Protein AF-A0A1H8TPL0-F1 (afdb_monomer_lite)

Radius of gyration: 23.49 Å; chains: 1; bounding box: 53×54×60 Å

pLDDT: mean 78.77, std 16.01, range [32.03, 96.31]

Foldseek 3Di:
DDDPPPDDDCPDDDPPNPPVVVVVCVVQPLQNVLVVLVVVLVVQVVVCVVPPDPSQRDPVLLVSLVVSVVVCVVVVHDRDPSSVVSNCVNVVPDVLADDPVCCVVVVPDPPDPPRVLLLVLLLVQLCCVLVVHGDDLVRSCVVSVHDSVSSVVSVVDPSSPVSSVVNNVVVNVVVVVVVD

Organism: NCBI:txid406100

Structure (mmCIF, N/CA/C/O backbone):
data_AF-A0A1H8TPL0-F1
#
_entry.id   AF-A0A1H8TPL0-F1
#
loop_
_atom_site.group_PDB
_atom_site.id
_atom_site.type_symbol
_atom_site.label_atom_id
_atom_site.label_alt_id
_atom_site.label_comp_id
_atom_site.label_asym_id
_atom_site.label_entity_id
_atom_site.label_seq_id
_atom_site.pdbx_PDB_ins_code
_atom_site.Cartn_x
_atom_site.Cartn_y
_atom_site.Cartn_z
_atom_site.occupancy
_atom_site.B_iso_or_equiv
_atom_site.auth_seq_id
_atom_site.auth_comp_id
_atom_site.auth_asym_id
_atom_site.auth_atom_id
_atom_site.pdbx_PDB_model_num
ATOM 1 N N . MET A 1 1 ? 9.179 -15.210 -36.428 1.00 32.03 1 MET A N 1
ATOM 2 C CA . MET A 1 1 ? 10.522 -14.591 -36.445 1.00 32.03 1 MET A CA 1
ATOM 3 C C . MET A 1 1 ? 10.932 -14.322 -35.004 1.00 32.03 1 MET A C 1
ATOM 5 O O . MET A 1 1 ? 10.451 -13.356 -34.428 1.00 32.03 1 MET A O 1
ATOM 9 N N . ASN A 1 2 ? 11.752 -15.196 -34.414 1.00 33.59 2 ASN A N 1
ATOM 10 C CA . ASN A 1 2 ? 12.372 -14.963 -33.108 1.00 33.59 2 ASN A CA 1
ATOM 11 C C . ASN A 1 2 ? 13.470 -13.913 -33.281 1.00 33.59 2 ASN A C 1
ATOM 13 O O . ASN A 1 2 ? 14.512 -14.203 -33.865 1.00 33.59 2 ASN A O 1
ATOM 17 N N . ARG A 1 3 ? 13.224 -12.686 -32.820 1.00 37.25 3 ARG A N 1
ATOM 18 C CA . ARG A 1 3 ? 14.305 -11.752 -32.508 1.00 37.25 3 ARG A CA 1
ATOM 19 C C . ARG A 1 3 ? 14.598 -11.930 -31.027 1.00 37.25 3 ARG A C 1
ATOM 21 O O . ARG A 1 3 ? 13.915 -11.337 -30.199 1.00 37.25 3 ARG A O 1
ATOM 28 N N . ASP A 1 4 ? 15.591 -12.753 -30.715 1.00 43.94 4 ASP A N 1
ATOM 29 C CA . ASP A 1 4 ? 16.305 -12.654 -29.444 1.00 43.94 4 ASP A CA 1
ATOM 30 C C . ASP A 1 4 ? 17.028 -11.302 -29.435 1.00 43.94 4 ASP A C 1
ATOM 32 O O . ASP A 1 4 ? 18.200 -11.182 -29.782 1.00 43.94 4 ASP A O 1
ATOM 36 N N . SER A 1 5 ? 16.296 -10.230 -29.137 1.00 48.09 5 SER A N 1
ATOM 37 C CA . SER A 1 5 ? 16.884 -8.923 -28.879 1.00 48.09 5 SER A CA 1
ATOM 38 C C . SER A 1 5 ? 17.396 -8.952 -27.451 1.00 48.09 5 SER A C 1
ATOM 40 O O . SER A 1 5 ? 16.629 -8.767 -26.521 1.00 48.09 5 SER A O 1
ATOM 42 N N . THR A 1 6 ? 18.663 -9.267 -27.218 1.00 58.53 6 THR A N 1
ATOM 43 C CA . THR A 1 6 ? 19.258 -9.190 -25.876 1.00 58.53 6 THR A CA 1
ATOM 44 C C . THR A 1 6 ? 18.989 -7.804 -25.279 1.00 58.53 6 THR A C 1
ATOM 46 O O . THR A 1 6 ? 19.204 -6.796 -25.952 1.00 58.53 6 THR A O 1
ATOM 49 N N . ILE A 1 7 ? 18.458 -7.747 -24.051 1.00 60.25 7 ILE A N 1
ATOM 50 C CA . ILE A 1 7 ? 18.278 -6.474 -23.343 1.00 60.25 7 ILE A CA 1
ATOM 51 C C . ILE A 1 7 ? 19.664 -5.813 -23.246 1.00 60.25 7 ILE A C 1
ATOM 53 O O . ILE A 1 7 ? 20.605 -6.496 -22.834 1.00 60.25 7 ILE A O 1
ATOM 57 N N . PRO A 1 8 ? 19.829 -4.534 -23.636 1.00 61.06 8 PRO A N 1
ATOM 58 C CA . PRO A 1 8 ? 21.126 -3.873 -23.570 1.00 61.06 8 PRO A CA 1
ATOM 59 C C . PRO A 1 8 ? 21.711 -3.960 -22.154 1.00 61.06 8 PRO A C 1
ATOM 61 O O . PRO A 1 8 ? 21.036 -3.628 -21.176 1.00 61.06 8 PRO A O 1
ATOM 64 N N . SER A 1 9 ? 22.962 -4.409 -22.034 1.00 57.97 9 SER A N 1
ATOM 65 C CA . SER A 1 9 ? 23.684 -4.394 -20.759 1.00 57.97 9 SER A CA 1
ATOM 66 C C . SER A 1 9 ? 23.936 -2.944 -20.348 1.00 57.97 9 SER A C 1
ATOM 68 O O . SER A 1 9 ? 24.743 -2.255 -20.962 1.00 57.97 9 SER A O 1
ATOM 70 N N . LEU A 1 10 ? 23.262 -2.485 -19.291 1.00 57.06 10 LEU A N 1
ATOM 71 C CA . LEU A 1 10 ? 23.283 -1.095 -18.808 1.00 57.06 10 LEU A CA 1
ATOM 72 C C . LEU A 1 10 ? 24.629 -0.643 -18.188 1.00 57.06 10 LEU A C 1
ATOM 74 O O . LEU A 1 10 ? 24.706 0.448 -17.631 1.00 57.06 10 LEU A O 1
ATOM 78 N N . LEU A 1 11 ? 25.691 -1.459 -18.238 1.00 44.97 11 LEU A N 1
ATOM 79 C CA . LEU A 1 11 ? 26.859 -1.321 -17.356 1.00 44.97 11 LEU A CA 1
ATOM 80 C C . LEU A 1 11 ? 28.101 -0.623 -17.938 1.00 44.97 11 LEU A C 1
ATOM 82 O O . LEU A 1 11 ? 29.148 -0.694 -17.295 1.00 44.97 11 LEU A O 1
ATOM 86 N N . HIS A 1 12 ? 28.059 0.068 -19.084 1.00 41.03 12 HIS A N 1
ATOM 87 C CA . HIS A 1 12 ? 29.249 0.764 -19.618 1.00 41.03 12 HIS A CA 1
ATOM 88 C C . HIS A 1 12 ? 29.006 2.254 -19.954 1.00 41.03 12 HIS A C 1
ATOM 90 O O . HIS A 1 12 ? 28.463 2.584 -21.002 1.00 41.03 12 HIS A O 1
ATOM 96 N N . GLY A 1 13 ? 29.519 3.150 -19.095 1.00 37.38 13 GLY A N 1
ATOM 97 C CA . GLY A 1 13 ? 29.995 4.492 -19.478 1.00 37.38 13 GLY A CA 1
ATOM 98 C C . GLY A 1 13 ? 29.129 5.710 -19.074 1.00 37.38 13 GLY A C 1
ATOM 99 O O . GLY A 1 13 ? 27.909 5.668 -19.216 1.00 37.38 13 GLY A O 1
ATOM 100 N N . PRO A 1 14 ? 29.746 6.824 -18.616 1.00 39.41 14 PRO A N 1
ATOM 101 C CA . PRO A 1 14 ? 29.053 7.988 -18.039 1.00 39.41 14 PRO A CA 1
ATOM 102 C C . PRO A 1 14 ? 28.266 8.879 -19.025 1.00 39.41 14 PRO A C 1
ATOM 104 O O . PRO A 1 14 ? 27.440 9.661 -18.565 1.00 39.41 14 PRO A O 1
ATOM 107 N N . ASP A 1 15 ? 28.430 8.730 -20.347 1.00 42.00 15 ASP A N 1
ATOM 108 C CA . ASP A 1 15 ? 27.870 9.679 -21.335 1.00 42.00 15 ASP A CA 1
ATOM 109 C C . ASP A 1 15 ? 26.882 9.068 -22.363 1.00 42.00 15 ASP A C 1
ATOM 111 O O . ASP A 1 15 ? 26.438 9.756 -23.281 1.00 42.00 15 ASP A O 1
ATOM 115 N N . GLY A 1 16 ? 26.490 7.790 -22.233 1.00 45.34 16 GLY A N 1
ATOM 116 C CA . GLY A 1 16 ? 25.793 7.050 -23.310 1.00 45.34 16 GLY A CA 1
ATOM 117 C C . GLY A 1 16 ? 24.366 6.547 -23.041 1.00 45.34 16 GLY A C 1
ATOM 118 O O . GLY A 1 16 ? 23.662 6.176 -23.979 1.00 45.34 16 GLY A O 1
ATOM 119 N N . ILE A 1 17 ? 23.891 6.554 -21.790 1.00 52.00 17 ILE A N 1
ATOM 120 C CA . ILE A 1 17 ? 22.674 5.811 -21.385 1.00 52.00 17 ILE A CA 1
ATOM 121 C C . ILE A 1 17 ? 21.388 6.352 -22.046 1.00 52.00 17 ILE A C 1
ATOM 123 O O . ILE A 1 17 ? 20.417 5.622 -22.218 1.00 52.00 17 ILE A O 1
ATOM 127 N N . GLY A 1 18 ? 21.352 7.621 -22.461 1.00 53.06 18 GLY A N 1
ATOM 128 C CA . GLY A 1 18 ? 20.122 8.253 -22.955 1.00 53.06 18 GLY A CA 1
ATOM 129 C C . GLY A 1 18 ? 19.694 7.863 -24.377 1.00 53.06 18 GLY A C 1
ATOM 130 O O . GLY A 1 18 ? 18.499 7.894 -24.669 1.00 53.06 18 GLY A O 1
ATOM 131 N N . GLY A 1 19 ? 20.639 7.529 -25.262 1.00 58.62 19 GLY A N 1
ATOM 132 C CA . GLY A 1 19 ? 20.376 7.327 -26.695 1.00 58.62 19 GLY A CA 1
ATOM 133 C C . GLY A 1 19 ? 19.866 5.926 -27.022 1.00 58.62 19 GLY A C 1
ATOM 134 O O . GLY A 1 19 ? 18.762 5.769 -27.547 1.00 58.62 19 GLY A O 1
ATOM 135 N N . GLU A 1 20 ? 20.643 4.909 -26.650 1.00 67.94 20 GLU A N 1
ATOM 136 C CA . GLU A 1 20 ? 20.330 3.500 -26.926 1.00 67.94 20 GLU A CA 1
ATOM 137 C C . GLU A 1 20 ? 19.094 3.030 -26.160 1.00 67.94 20 GLU A C 1
ATOM 139 O O . GLU A 1 20 ? 18.217 2.378 -26.725 1.00 67.94 20 GLU A O 1
ATOM 144 N N . LEU A 1 21 ? 18.961 3.443 -24.897 1.00 69.62 21 LEU A N 1
ATOM 145 C CA . LEU A 1 21 ? 17.776 3.173 -24.091 1.00 69.62 21 LEU A CA 1
ATOM 146 C C . LEU A 1 21 ? 16.522 3.786 -24.715 1.00 69.62 21 LEU A C 1
ATOM 148 O O . LEU A 1 21 ? 15.501 3.113 -24.825 1.00 69.62 21 LEU A O 1
ATOM 152 N N . ARG A 1 22 ? 16.582 5.061 -25.126 1.00 73.19 22 ARG A N 1
ATOM 153 C CA . ARG A 1 22 ? 15.437 5.729 -25.754 1.00 73.19 22 ARG A CA 1
ATOM 154 C C . ARG A 1 22 ? 15.029 4.987 -27.020 1.00 73.19 22 ARG A C 1
ATOM 156 O O . ARG A 1 22 ? 13.844 4.724 -27.189 1.00 73.19 22 ARG A O 1
ATOM 163 N N . GLN A 1 23 ? 15.981 4.634 -27.879 1.00 77.88 23 GLN A N 1
ATOM 164 C CA . GLN A 1 23 ? 15.694 3.893 -29.104 1.00 77.88 23 GLN A CA 1
ATOM 165 C C . GLN A 1 23 ? 15.105 2.511 -28.796 1.00 77.88 23 GLN A C 1
ATOM 167 O O . GLN A 1 23 ? 14.130 2.100 -29.426 1.00 77.88 23 GLN A O 1
ATOM 172 N N . TYR A 1 24 ? 15.636 1.815 -27.793 1.00 77.62 24 TYR A N 1
ATOM 173 C CA . TYR A 1 24 ? 15.149 0.504 -27.378 1.00 77.62 24 TYR A CA 1
ATOM 174 C C . TYR A 1 24 ? 13.718 0.567 -26.825 1.00 77.62 24 TYR A C 1
ATOM 176 O O . TYR A 1 24 ? 12.866 -0.208 -27.265 1.00 77.62 24 TYR A O 1
ATOM 184 N N . VAL A 1 25 ? 13.425 1.531 -25.944 1.00 82.12 25 VAL A N 1
ATOM 185 C CA . VAL A 1 25 ? 12.082 1.765 -25.390 1.00 82.12 25 VAL A CA 1
ATOM 186 C C . VAL A 1 25 ? 11.105 2.241 -26.465 1.00 82.12 25 VAL A C 1
ATOM 188 O O . VAL A 1 25 ? 9.962 1.803 -26.470 1.00 82.12 25 VAL A O 1
ATOM 191 N N . GLN A 1 26 ? 11.530 3.081 -27.410 1.00 82.44 26 GLN A N 1
ATOM 192 C CA . GLN A 1 26 ? 10.695 3.485 -28.548 1.00 82.44 26 GLN A CA 1
ATOM 193 C C . GLN A 1 26 ? 10.380 2.317 -29.488 1.00 82.44 26 GLN A C 1
ATOM 195 O O . GLN A 1 26 ? 9.295 2.269 -30.056 1.00 82.44 26 GLN A O 1
ATOM 200 N N . THR A 1 27 ? 11.316 1.378 -29.643 1.00 83.62 27 THR A N 1
ATOM 201 C CA . THR A 1 27 ? 11.156 0.223 -30.537 1.00 83.62 27 THR A CA 1
ATOM 202 C C . THR A 1 27 ? 10.264 -0.857 -29.929 1.00 83.62 27 THR A C 1
ATOM 204 O O . THR A 1 27 ? 9.476 -1.468 -30.645 1.00 83.62 27 THR A O 1
ATOM 207 N N . HIS A 1 28 ? 10.395 -1.116 -28.627 1.00 83.06 28 HIS A N 1
ATOM 208 C CA . HIS A 1 28 ? 9.726 -2.243 -27.970 1.00 83.06 28 HIS A CA 1
ATOM 209 C C . HIS A 1 28 ? 8.532 -1.817 -27.108 1.00 83.06 28 HIS A C 1
ATOM 211 O O . HIS A 1 28 ? 7.627 -2.614 -26.894 1.00 83.06 28 HIS A O 1
ATOM 217 N N . GLY A 1 29 ? 8.497 -0.571 -26.639 1.00 87.19 29 GLY A N 1
ATOM 218 C CA . GLY A 1 29 ? 7.514 -0.092 -25.672 1.00 87.19 29 GLY A CA 1
ATOM 219 C C . GLY A 1 29 ? 7.876 -0.467 -24.232 1.00 87.19 29 GLY A C 1
ATOM 220 O O . GLY A 1 29 ? 8.490 -1.498 -23.964 1.00 87.19 29 GLY A O 1
ATOM 221 N N . VAL A 1 30 ? 7.486 0.389 -23.283 1.00 89.50 30 VAL A N 1
ATOM 222 C CA . VAL A 1 30 ? 7.748 0.188 -21.844 1.00 89.50 30 VAL A CA 1
ATOM 223 C C . VAL A 1 30 ? 7.083 -1.092 -21.329 1.00 89.50 30 VAL A C 1
ATOM 225 O O . VAL A 1 30 ? 7.719 -1.862 -20.615 1.00 89.50 30 VAL A O 1
ATOM 228 N N . GLU A 1 31 ? 5.834 -1.334 -21.728 1.00 89.00 31 GLU A N 1
ATOM 229 C CA . GLU A 1 31 ? 5.046 -2.514 -21.353 1.00 89.00 31 GLU A CA 1
ATOM 230 C C . GLU A 1 31 ? 5.740 -3.818 -21.762 1.00 89.00 31 GLU A C 1
ATOM 232 O O . GLU A 1 31 ? 5.981 -4.683 -20.925 1.00 89.00 31 GLU A O 1
ATOM 237 N N . ALA A 1 32 ? 6.159 -3.943 -23.025 1.00 87.69 32 ALA A N 1
ATOM 238 C CA . ALA A 1 32 ? 6.792 -5.168 -23.510 1.00 87.69 32 ALA A CA 1
ATOM 239 C C . ALA A 1 32 ? 8.128 -5.458 -22.808 1.00 87.69 32 ALA A C 1
ATOM 241 O O . ALA A 1 32 ? 8.454 -6.620 -22.550 1.00 87.69 32 ALA A O 1
ATOM 242 N N . ILE A 1 33 ? 8.898 -4.413 -22.484 1.00 89.88 33 ILE A N 1
ATOM 243 C CA . ILE A 1 33 ? 10.142 -4.558 -21.719 1.00 89.88 33 ILE A CA 1
ATOM 244 C C . ILE A 1 33 ? 9.824 -5.029 -20.293 1.00 89.88 33 ILE A C 1
ATOM 246 O O . ILE A 1 33 ? 10.462 -5.968 -19.820 1.00 89.88 33 ILE A O 1
ATOM 250 N N . ALA A 1 34 ? 8.819 -4.441 -19.637 1.00 89.12 34 ALA A N 1
ATOM 251 C CA . ALA A 1 34 ? 8.403 -4.841 -18.295 1.00 89.12 34 ALA A CA 1
ATOM 252 C C . ALA A 1 34 ? 7.897 -6.296 -18.250 1.00 89.12 34 ALA A C 1
ATOM 254 O O . ALA A 1 34 ? 8.392 -7.085 -17.447 1.00 89.12 34 ALA A O 1
ATOM 255 N N . CYS A 1 35 ? 7.022 -6.692 -19.181 1.00 84.94 35 CYS A N 1
ATOM 256 C CA . CYS A 1 35 ? 6.556 -8.074 -19.352 1.00 84.94 35 CYS A CA 1
ATOM 257 C C . CYS A 1 35 ? 7.706 -9.073 -19.487 1.00 84.94 35 CYS A C 1
ATOM 259 O O . CYS A 1 35 ? 7.660 -10.179 -18.948 1.00 84.94 35 CYS A O 1
ATOM 261 N N . ARG A 1 36 ? 8.745 -8.713 -20.244 1.00 88.88 36 ARG A N 1
ATOM 262 C CA . ARG A 1 36 ? 9.901 -9.585 -20.437 1.00 88.88 36 ARG A CA 1
ATOM 263 C C . ARG A 1 36 ? 10.714 -9.746 -19.157 1.00 88.88 36 ARG A C 1
ATOM 265 O O . ARG A 1 36 ? 11.108 -10.866 -18.850 1.00 88.88 36 ARG A O 1
ATOM 272 N N . LEU A 1 37 ? 10.951 -8.654 -18.437 1.00 89.19 37 LEU A N 1
ATOM 273 C CA . LEU A 1 37 ? 11.683 -8.672 -17.170 1.00 89.19 37 LEU A CA 1
ATOM 274 C C . LEU A 1 37 ? 10.923 -9.451 -16.087 1.00 89.19 37 LEU A C 1
ATOM 276 O O . LEU A 1 37 ? 11.549 -10.185 -15.332 1.00 89.19 37 LEU A O 1
ATOM 280 N N . LEU A 1 38 ? 9.588 -9.366 -16.058 1.00 84.75 38 LEU A N 1
ATOM 281 C CA . LEU A 1 38 ? 8.747 -10.196 -15.188 1.00 84.75 38 LEU A CA 1
ATOM 282 C C . LEU A 1 38 ? 8.907 -11.691 -15.500 1.00 84.75 38 LEU A C 1
ATOM 284 O O . LEU A 1 38 ? 9.181 -12.480 -14.603 1.00 84.75 38 LEU A O 1
ATOM 288 N N . ARG A 1 39 ? 8.859 -12.085 -16.780 1.00 84.62 39 ARG A N 1
ATOM 289 C CA . ARG A 1 39 ? 9.109 -13.487 -17.174 1.00 84.62 39 ARG A CA 1
ATOM 290 C C . ARG A 1 39 ? 10.514 -13.958 -16.817 1.00 84.62 39 ARG A C 1
ATOM 292 O O . ARG A 1 39 ? 10.707 -15.117 -16.468 1.00 84.62 39 ARG A O 1
ATOM 299 N N . GLU A 1 40 ? 11.508 -13.086 -16.951 1.00 87.56 40 GLU A N 1
ATOM 300 C CA . GLU A 1 40 ? 12.877 -13.392 -16.542 1.00 87.56 40 GLU A CA 1
ATOM 301 C C . GLU A 1 40 ? 12.954 -13.636 -15.032 1.00 87.56 40 GLU A C 1
ATOM 303 O O . GLU A 1 40 ? 13.541 -14.629 -14.608 1.00 87.56 40 GLU A O 1
ATOM 308 N N . LEU A 1 41 ? 12.283 -12.800 -14.237 1.00 84.19 41 LEU A N 1
ATOM 309 C CA . LEU A 1 41 ? 12.182 -12.968 -12.793 1.00 84.19 41 LEU A CA 1
ATOM 310 C C . LEU A 1 41 ? 11.512 -14.296 -12.407 1.00 84.19 41 LEU A C 1
ATOM 312 O O . LEU A 1 41 ? 12.026 -15.012 -11.548 1.00 84.19 41 LEU A O 1
ATOM 316 N N . ASP A 1 42 ? 10.409 -14.652 -13.064 1.00 81.44 42 ASP A N 1
ATOM 317 C CA . ASP A 1 42 ? 9.709 -15.921 -12.840 1.00 81.44 42 ASP A CA 1
ATOM 318 C C . ASP A 1 42 ? 10.580 -17.130 -13.195 1.00 81.44 42 ASP A C 1
ATOM 320 O O . ASP A 1 42 ? 10.633 -18.107 -12.446 1.00 81.44 42 ASP A O 1
ATOM 324 N N . ASN A 1 43 ? 11.323 -17.054 -14.302 1.00 82.12 43 ASN A N 1
ATOM 325 C CA . ASN A 1 43 ? 12.259 -18.104 -14.695 1.00 82.12 43 ASN A CA 1
ATOM 326 C C . ASN A 1 43 ? 13.390 -18.271 -13.670 1.00 82.12 43 ASN A C 1
ATOM 328 O O . ASN A 1 43 ? 13.787 -19.398 -13.372 1.00 82.12 43 ASN A O 1
ATOM 332 N N . GLU A 1 44 ? 13.921 -17.175 -13.123 1.00 79.88 44 GLU A N 1
ATOM 333 C CA . GLU A 1 44 ? 14.937 -17.233 -12.067 1.00 79.88 44 GLU A CA 1
ATOM 334 C C . GLU A 1 44 ? 14.374 -17.844 -10.775 1.00 79.88 44 GLU A C 1
ATOM 336 O O . GLU A 1 44 ? 15.011 -18.718 -10.185 1.00 79.88 44 GLU A O 1
ATOM 341 N N . ARG A 1 45 ? 13.144 -17.492 -10.380 1.00 75.69 45 ARG A N 1
ATOM 342 C CA . ARG A 1 45 ? 12.457 -18.093 -9.221 1.00 75.69 45 ARG A CA 1
ATOM 343 C C . ARG A 1 45 ? 12.280 -19.603 -9.376 1.00 75.69 45 ARG A C 1
ATOM 345 O O . ARG A 1 45 ? 12.632 -20.357 -8.472 1.00 75.69 45 ARG A O 1
ATOM 352 N N . GLN A 1 46 ? 11.826 -20.054 -10.545 1.00 72.00 46 GLN A N 1
ATOM 353 C CA . GLN A 1 46 ? 11.648 -21.481 -10.837 1.00 72.00 46 GLN A CA 1
ATOM 354 C C . GLN A 1 46 ? 12.965 -22.268 -10.768 1.00 72.00 46 GLN A C 1
ATOM 356 O O . GLN A 1 46 ? 12.984 -23.406 -10.299 1.00 72.00 46 GLN A O 1
ATOM 361 N N . LYS A 1 47 ? 14.090 -21.668 -11.181 1.00 71.44 47 LYS A N 1
ATOM 362 C CA . LYS A 1 47 ? 15.422 -22.285 -11.039 1.00 71.44 47 LYS A CA 1
ATOM 363 C C . LYS A 1 47 ? 15.854 -22.394 -9.573 1.00 71.44 47 LYS A C 1
ATOM 365 O O . LYS A 1 47 ? 16.501 -23.373 -9.199 1.00 71.44 47 LYS A O 1
ATOM 370 N N . VAL A 1 48 ? 15.510 -21.403 -8.751 1.00 60.34 48 VAL A N 1
ATOM 371 C CA . VAL A 1 48 ? 15.879 -21.333 -7.330 1.00 60.34 48 VAL A CA 1
ATOM 372 C C . VAL A 1 48 ? 15.028 -22.262 -6.455 1.00 60.34 48 VAL A C 1
ATOM 374 O O . VAL A 1 48 ? 15.562 -22.850 -5.515 1.00 60.34 48 VAL A O 1
ATOM 377 N N . ASP A 1 49 ? 13.756 -22.499 -6.789 1.00 56.53 49 ASP A N 1
ATOM 378 C CA . ASP A 1 49 ? 12.893 -23.456 -6.072 1.00 56.53 49 ASP A CA 1
ATOM 379 C C . ASP A 1 49 ? 13.433 -24.900 -6.107 1.00 56.53 49 ASP A C 1
ATOM 381 O O . ASP A 1 49 ? 13.177 -25.701 -5.205 1.00 56.53 49 ASP A O 1
ATOM 385 N N . HIS A 1 50 ? 14.263 -25.240 -7.096 1.00 53.53 50 HIS A N 1
ATOM 386 C CA . HIS A 1 50 ? 14.985 -26.516 -7.145 1.00 53.53 50 HIS A CA 1
ATOM 387 C C . HIS A 1 50 ? 16.249 -26.557 -6.267 1.00 53.53 50 HIS A C 1
ATOM 389 O O . HIS A 1 50 ? 16.809 -27.629 -6.037 1.00 53.53 50 HIS A O 1
ATOM 395 N N . GLN A 1 51 ? 16.692 -25.421 -5.726 1.00 47.84 51 GLN A N 1
ATOM 396 C CA . GLN A 1 51 ? 17.907 -25.282 -4.926 1.00 47.84 51 GLN A CA 1
ATOM 397 C C . GLN A 1 51 ? 17.685 -24.328 -3.739 1.00 47.84 51 GLN A C 1
ATOM 399 O O . GLN A 1 51 ? 18.257 -23.251 -3.748 1.00 47.84 51 GLN A O 1
ATOM 404 N N . ARG A 1 52 ? 16.886 -24.719 -2.725 1.00 46.69 52 ARG A N 1
ATOM 405 C CA . ARG A 1 52 ? 16.619 -24.048 -1.414 1.00 46.69 52 ARG A CA 1
ATOM 406 C C . ARG A 1 52 ? 17.551 -22.873 -1.012 1.00 46.69 52 ARG A C 1
ATOM 408 O O . ARG A 1 52 ? 18.283 -22.953 -0.023 1.00 46.69 52 ARG A O 1
ATOM 415 N N . ARG A 1 53 ? 17.513 -21.763 -1.737 1.00 47.88 53 ARG A N 1
ATOM 416 C CA . ARG A 1 53 ? 18.237 -20.520 -1.468 1.00 47.88 53 ARG A CA 1
ATOM 417 C C . ARG A 1 53 ? 17.237 -19.395 -1.644 1.00 47.88 53 ARG A C 1
ATOM 419 O O . ARG A 1 53 ? 16.327 -19.487 -2.453 1.00 47.88 53 ARG A O 1
ATOM 426 N N . GLU A 1 54 ? 17.378 -18.356 -0.840 1.00 53.72 54 GLU A N 1
ATOM 427 C CA . GLU A 1 54 ? 16.540 -17.165 -0.938 1.00 53.72 54 GLU A CA 1
ATOM 428 C C . GLU A 1 54 ? 16.648 -16.589 -2.359 1.00 53.72 54 GLU A C 1
ATOM 430 O O . GLU A 1 54 ? 17.740 -16.227 -2.807 1.00 53.72 54 GLU A O 1
ATOM 435 N N . SER A 1 55 ? 15.526 -16.547 -3.082 1.00 54.94 55 SER A N 1
ATOM 436 C CA . SER A 1 55 ? 15.444 -15.972 -4.425 1.00 54.94 55 SER A CA 1
ATOM 437 C C . SER A 1 55 ? 15.628 -14.458 -4.337 1.00 54.94 55 SER A C 1
ATOM 439 O O . SER A 1 55 ? 14.664 -13.719 -4.152 1.00 54.94 55 SER A O 1
ATOM 441 N N . ARG A 1 56 ? 16.870 -13.989 -4.467 1.00 72.50 56 ARG A N 1
ATOM 442 C CA . ARG A 1 56 ? 17.173 -12.561 -4.607 1.00 72.50 56 ARG A CA 1
ATOM 443 C C . ARG A 1 56 ? 16.855 -12.108 -6.022 1.00 72.50 56 ARG A C 1
ATOM 445 O O . ARG A 1 56 ? 17.304 -12.732 -6.981 1.00 72.50 56 ARG A O 1
ATOM 452 N N . VAL A 1 57 ? 16.141 -10.993 -6.148 1.00 81.25 57 VAL A N 1
ATOM 453 C CA . VAL A 1 57 ? 15.897 -10.375 -7.455 1.00 81.25 57 VAL A CA 1
ATOM 454 C C . VAL A 1 57 ? 17.231 -9.950 -8.093 1.00 81.25 57 VAL A C 1
ATOM 456 O O . VAL A 1 57 ? 17.992 -9.228 -7.434 1.00 81.25 57 VAL A O 1
ATOM 459 N N . PRO A 1 58 ? 17.527 -10.349 -9.348 1.00 84.94 58 PRO A N 1
ATOM 460 C CA . PRO A 1 58 ? 18.730 -9.921 -10.055 1.00 84.94 58 PRO A CA 1
ATOM 461 C C . PRO A 1 58 ? 18.876 -8.394 -10.132 1.00 84.94 58 PRO A C 1
ATOM 463 O O . PRO A 1 58 ? 17.919 -7.670 -10.410 1.00 84.94 58 PRO A O 1
ATOM 466 N N . GLU A 1 59 ? 20.095 -7.896 -9.918 1.00 82.31 59 GLU A N 1
ATOM 467 C CA . GLU A 1 59 ? 20.383 -6.455 -9.831 1.00 82.31 59 GLU A CA 1
ATOM 468 C C . GLU A 1 59 ? 20.026 -5.693 -11.118 1.00 82.31 59 GLU A C 1
ATOM 470 O O . GLU A 1 59 ? 19.520 -4.572 -11.063 1.00 82.31 59 GLU A O 1
ATOM 475 N N . HIS A 1 60 ? 20.213 -6.306 -12.291 1.00 85.06 60 HIS A N 1
ATOM 476 C CA . HIS A 1 60 ? 19.862 -5.666 -13.560 1.00 85.06 60 HIS A CA 1
ATOM 477 C C . HIS A 1 60 ? 18.354 -5.429 -13.687 1.00 85.06 60 HIS A C 1
ATOM 479 O O . HIS A 1 60 ? 17.954 -4.410 -14.246 1.00 85.06 60 HIS A O 1
ATOM 485 N N . ILE A 1 61 ? 17.510 -6.303 -13.128 1.00 87.31 61 ILE A N 1
ATOM 486 C CA . ILE A 1 61 ? 16.051 -6.126 -13.131 1.00 87.31 61 ILE A CA 1
ATOM 487 C C . ILE A 1 61 ? 15.665 -4.899 -12.294 1.00 87.31 61 ILE A C 1
ATOM 489 O O . ILE A 1 61 ? 14.841 -4.092 -12.728 1.00 87.31 61 ILE A O 1
ATOM 493 N N . LYS A 1 62 ? 16.320 -4.692 -11.143 1.00 85.62 62 LYS A N 1
ATOM 494 C CA . LYS A 1 62 ? 16.126 -3.499 -10.296 1.00 85.62 62 LYS A CA 1
ATOM 495 C C . LYS A 1 62 ? 16.502 -2.217 -11.032 1.00 85.62 62 LYS A C 1
ATOM 497 O O . LYS A 1 62 ? 15.744 -1.245 -11.023 1.00 85.62 62 LYS A O 1
ATOM 502 N N . GLN A 1 63 ? 17.645 -2.231 -11.713 1.00 85.69 63 GLN A N 1
ATOM 503 C CA . GLN A 1 63 ? 18.114 -1.099 -12.511 1.00 85.69 63 GLN A CA 1
ATOM 504 C C . GLN A 1 63 ? 17.153 -0.786 -13.662 1.00 85.69 63 GLN A C 1
ATOM 506 O O . GLN A 1 63 ? 16.810 0.377 -13.872 1.00 85.69 63 GLN A O 1
ATOM 511 N N . TRP A 1 64 ? 16.651 -1.804 -14.362 1.00 87.75 64 TRP A N 1
ATOM 512 C CA . TRP A 1 64 ? 15.667 -1.613 -15.425 1.00 87.75 64 TRP A CA 1
ATOM 513 C C . TRP A 1 64 ? 14.337 -1.063 -14.915 1.00 87.75 64 TRP A C 1
ATOM 515 O O . TRP A 1 64 ? 13.812 -0.129 -15.520 1.00 87.75 64 TRP A O 1
ATOM 525 N N . ALA A 1 65 ? 13.815 -1.570 -13.794 1.00 89.44 65 ALA A N 1
ATOM 526 C CA . ALA A 1 65 ? 12.604 -1.029 -13.179 1.00 89.44 65 ALA A CA 1
ATOM 527 C C . ALA A 1 65 ? 12.765 0.473 -12.878 1.00 89.44 65 ALA A C 1
ATOM 529 O O . ALA A 1 65 ? 11.923 1.281 -13.274 1.00 89.44 65 ALA A O 1
ATOM 530 N N . TYR A 1 66 ? 13.893 0.870 -12.276 1.00 87.31 66 TYR A N 1
ATOM 531 C CA . TYR A 1 66 ? 14.212 2.279 -12.030 1.00 87.31 66 TYR A CA 1
ATOM 532 C C . TYR A 1 66 ? 14.278 3.105 -13.324 1.00 87.31 66 TYR A C 1
ATOM 534 O O . TYR A 1 66 ? 13.660 4.167 -13.428 1.00 87.31 66 TYR A O 1
ATOM 542 N N . VAL A 1 67 ? 15.005 2.615 -14.329 1.00 88.00 67 VAL A N 1
ATOM 543 C CA . VAL A 1 67 ? 15.217 3.315 -15.601 1.00 88.00 67 VAL A CA 1
ATOM 544 C C . VAL A 1 67 ? 13.903 3.518 -16.362 1.00 88.00 67 VAL A C 1
ATOM 546 O O . VAL A 1 67 ? 13.654 4.608 -16.883 1.00 88.00 67 VAL A O 1
ATOM 549 N N . LEU A 1 68 ? 13.035 2.507 -16.400 1.00 89.69 68 LEU A N 1
ATOM 550 C CA . LEU A 1 68 ? 11.729 2.595 -17.053 1.00 89.69 68 LEU A CA 1
ATOM 551 C C . LEU A 1 68 ? 10.801 3.579 -16.325 1.00 89.69 68 LEU A C 1
ATOM 553 O O . LEU A 1 68 ? 10.150 4.395 -16.980 1.00 89.69 68 LEU A O 1
ATOM 557 N N . GLN A 1 69 ? 10.805 3.588 -14.987 1.00 90.62 69 GLN A N 1
ATOM 558 C CA . GLN A 1 69 ? 10.066 4.579 -14.194 1.00 90.62 69 GLN A CA 1
ATOM 559 C C . GLN A 1 69 ? 10.560 6.009 -14.470 1.00 90.62 69 GLN A C 1
ATOM 561 O O . GLN A 1 69 ? 9.761 6.925 -14.700 1.00 90.62 69 GLN A O 1
ATOM 566 N N . ALA A 1 70 ? 11.880 6.210 -14.528 1.00 87.69 70 ALA A N 1
ATOM 567 C CA . ALA A 1 70 ? 12.480 7.497 -14.873 1.00 87.69 70 ALA A CA 1
ATOM 568 C C . ALA A 1 70 ? 12.125 7.938 -16.305 1.00 87.69 70 ALA A C 1
ATOM 570 O O . ALA A 1 70 ? 11.822 9.114 -16.533 1.00 87.69 70 ALA A O 1
ATOM 571 N N . TYR A 1 71 ? 12.103 7.001 -17.260 1.00 88.31 71 TYR A N 1
ATOM 572 C CA . TYR A 1 71 ? 11.680 7.254 -18.636 1.00 88.31 71 TYR A CA 1
ATOM 573 C C . TYR A 1 71 ? 10.216 7.713 -18.699 1.00 88.31 71 TYR A C 1
ATOM 575 O O . TYR A 1 71 ? 9.942 8.784 -19.250 1.00 88.31 71 TYR A O 1
ATOM 583 N N . CYS A 1 72 ? 9.289 6.975 -18.075 1.00 89.81 72 CYS A N 1
ATOM 584 C CA . CYS A 1 72 ? 7.874 7.352 -17.996 1.00 89.81 72 CYS A CA 1
ATOM 585 C C . CYS A 1 72 ? 7.701 8.747 -17.387 1.00 89.81 72 CYS A C 1
ATOM 587 O O . CYS A 1 72 ? 7.018 9.598 -17.962 1.00 89.81 72 CYS A O 1
ATOM 589 N N . ARG A 1 73 ? 8.398 9.038 -16.281 1.00 90.19 73 ARG A N 1
ATOM 590 C CA . ARG A 1 73 ? 8.339 10.350 -15.625 1.00 90.19 73 ARG A CA 1
ATOM 591 C C . ARG A 1 73 ? 8.842 11.479 -16.524 1.00 90.19 73 ARG A C 1
ATOM 593 O O . ARG A 1 73 ? 8.172 12.508 -16.627 1.00 90.19 73 ARG A O 1
ATOM 600 N N . ARG A 1 74 ? 9.997 11.303 -17.175 1.00 88.06 74 ARG A N 1
ATOM 601 C CA . ARG A 1 74 ? 10.605 12.310 -18.063 1.00 88.06 74 ARG A CA 1
ATOM 602 C C . ARG A 1 74 ? 9.717 12.624 -19.265 1.00 88.06 74 ARG A C 1
ATOM 604 O O . ARG A 1 74 ? 9.635 13.777 -19.679 1.00 88.06 74 ARG A O 1
ATOM 611 N N . HIS A 1 75 ? 9.058 11.606 -19.805 1.00 86.56 75 HIS A N 1
ATOM 612 C CA . HIS A 1 75 ? 8.222 11.711 -20.997 1.00 86.56 75 HIS A CA 1
ATOM 613 C C . HIS A 1 75 ? 6.732 11.936 -20.699 1.00 86.56 75 HIS A C 1
ATOM 615 O O . HIS A 1 75 ? 5.938 12.027 -21.630 1.00 86.56 75 HIS A O 1
ATOM 621 N N . ARG A 1 76 ? 6.362 12.090 -19.417 1.00 88.44 76 ARG A N 1
ATOM 622 C CA . ARG A 1 76 ? 4.974 12.245 -18.942 1.00 88.44 76 ARG A CA 1
ATOM 623 C C . ARG A 1 76 ? 4.049 11.104 -19.383 1.00 88.44 76 ARG A C 1
ATOM 625 O O . ARG A 1 76 ? 2.863 11.322 -19.607 1.00 88.44 76 ARG A O 1
ATOM 632 N N . TYR A 1 77 ? 4.586 9.894 -19.485 1.00 87.75 77 TYR A N 1
ATOM 633 C CA . TYR A 1 77 ? 3.789 8.694 -19.704 1.00 87.75 77 TYR A CA 1
ATOM 634 C C . TYR A 1 77 ? 3.299 8.137 -18.375 1.00 87.75 77 TYR A C 1
ATOM 636 O O . TYR A 1 77 ? 4.030 8.138 -17.382 1.00 87.75 77 TYR A O 1
ATOM 644 N N . GLN A 1 78 ? 2.065 7.641 -18.370 1.00 87.56 78 GLN A N 1
ATOM 645 C CA . GLN A 1 78 ? 1.565 6.837 -17.267 1.00 87.56 78 GLN A CA 1
ATOM 646 C C . GLN A 1 78 ? 2.303 5.487 -17.280 1.00 87.56 78 GLN A C 1
ATOM 648 O O . GLN A 1 78 ? 2.364 4.858 -18.340 1.00 87.56 78 GLN A O 1
ATOM 653 N N . PRO A 1 79 ? 2.901 5.048 -16.156 1.00 89.62 79 PRO A N 1
ATOM 654 C CA . PRO A 1 79 ? 3.487 3.718 -16.064 1.00 89.62 79 PRO A CA 1
ATOM 655 C C . PRO A 1 79 ? 2.431 2.648 -16.378 1.00 89.62 79 PRO A C 1
ATOM 657 O O . PRO A 1 79 ? 1.349 2.700 -15.783 1.00 89.62 79 PRO A O 1
ATOM 660 N N . PRO A 1 80 ? 2.710 1.700 -17.291 1.00 88.94 80 PRO A N 1
ATOM 661 C CA . PRO A 1 80 ? 1.820 0.567 -17.511 1.00 88.94 80 PRO A CA 1
ATOM 662 C C . PRO A 1 80 ? 1.788 -0.338 -16.272 1.00 88.94 80 PRO A C 1
ATOM 664 O O . PRO A 1 80 ? 2.707 -0.311 -15.444 1.00 88.94 80 PRO A O 1
ATOM 667 N N . THR A 1 81 ? 0.731 -1.140 -16.146 1.00 84.50 81 THR A N 1
ATOM 668 C CA . THR A 1 81 ? 0.497 -2.032 -14.998 1.00 84.50 81 THR A CA 1
ATOM 669 C C . THR A 1 81 ? 1.682 -2.962 -14.748 1.00 84.50 81 THR A C 1
ATOM 671 O O . THR A 1 81 ? 2.111 -3.132 -13.613 1.00 84.50 81 THR A O 1
ATOM 674 N N . GLU A 1 82 ? 2.283 -3.478 -15.808 1.00 89.44 82 GLU A N 1
ATOM 675 C CA . GLU A 1 82 ? 3.393 -4.425 -15.777 1.00 89.44 82 GLU A CA 1
ATOM 676 C C . GLU A 1 82 ? 4.675 -3.767 -15.267 1.00 89.44 82 GLU A C 1
ATOM 678 O O . GLU A 1 82 ? 5.470 -4.395 -14.574 1.00 89.44 82 GLU A O 1
ATOM 683 N N . LEU A 1 83 ? 4.873 -2.471 -15.541 1.00 91.06 83 LEU A N 1
ATOM 684 C CA . LEU A 1 83 ? 5.975 -1.722 -14.937 1.00 91.06 83 LEU A CA 1
ATOM 685 C C . LEU A 1 83 ? 5.727 -1.491 -13.442 1.00 91.06 83 LEU A C 1
ATOM 687 O O . LEU A 1 83 ? 6.677 -1.506 -12.658 1.00 91.06 83 LEU A O 1
ATOM 691 N N . MET A 1 84 ? 4.474 -1.282 -13.033 1.00 88.06 84 MET A N 1
ATOM 692 C CA . MET A 1 84 ? 4.131 -1.183 -11.615 1.00 88.06 84 MET A CA 1
ATOM 693 C C . MET A 1 84 ? 4.398 -2.511 -10.911 1.00 88.06 84 MET A C 1
ATOM 695 O O . MET A 1 84 ? 5.157 -2.524 -9.949 1.00 88.06 84 MET A O 1
ATOM 699 N N . GLU A 1 85 ? 3.881 -3.620 -11.431 1.00 84.19 85 GLU A N 1
ATOM 700 C CA . GLU A 1 85 ? 4.125 -4.969 -10.913 1.00 84.19 85 GLU A CA 1
ATOM 701 C C . GLU A 1 85 ? 5.622 -5.282 -10.822 1.00 84.19 85 GLU A C 1
ATOM 703 O O . GLU A 1 85 ? 6.119 -5.616 -9.748 1.00 84.19 85 GLU A O 1
ATOM 708 N N . LEU A 1 86 ? 6.374 -5.031 -11.899 1.00 86.75 86 LEU A N 1
ATOM 709 C CA . LEU A 1 86 ? 7.826 -5.185 -11.908 1.00 86.75 86 LEU A CA 1
ATOM 710 C C . LEU A 1 86 ? 8.506 -4.336 -10.832 1.00 86.75 86 LEU A C 1
ATOM 712 O O . LEU A 1 86 ? 9.480 -4.772 -10.233 1.00 86.75 86 LEU A O 1
ATOM 716 N N . THR A 1 87 ? 8.019 -3.122 -10.578 1.00 88.69 87 THR A N 1
ATOM 717 C CA . THR A 1 87 ? 8.579 -2.244 -9.542 1.00 88.69 87 THR A CA 1
ATOM 718 C C . THR A 1 87 ? 8.331 -2.808 -8.149 1.00 88.69 87 THR A C 1
ATOM 720 O O . THR A 1 87 ? 9.236 -2.774 -7.318 1.00 88.69 87 THR A O 1
ATOM 723 N N . PHE A 1 88 ? 7.133 -3.337 -7.891 1.00 84.19 88 PHE A N 1
ATOM 724 C CA . PHE A 1 88 ? 6.829 -3.993 -6.622 1.00 84.19 88 PHE A CA 1
ATOM 725 C C . PHE A 1 88 ? 7.710 -5.225 -6.425 1.00 84.19 88 PHE A C 1
ATOM 727 O O . PHE A 1 88 ? 8.360 -5.351 -5.391 1.00 84.19 88 PHE A O 1
ATOM 734 N N . GLU A 1 89 ? 7.816 -6.065 -7.448 1.00 81.75 89 GLU A N 1
ATOM 735 C CA . GLU A 1 89 ? 8.621 -7.278 -7.395 1.00 81.75 89 GLU A CA 1
ATOM 736 C C . GLU A 1 89 ? 10.120 -6.979 -7.259 1.00 81.75 89 GLU A C 1
ATOM 738 O O . GLU A 1 89 ? 10.796 -7.540 -6.399 1.00 81.75 89 GLU A O 1
ATOM 743 N N . ALA A 1 90 ? 10.649 -6.037 -8.044 1.00 83.94 90 ALA A N 1
ATOM 744 C CA . ALA A 1 90 ? 12.070 -5.700 -8.051 1.00 83.94 90 ALA A CA 1
ATOM 745 C C . ALA A 1 90 ? 12.549 -5.024 -6.764 1.00 83.94 90 ALA A C 1
ATOM 747 O O . ALA A 1 90 ? 13.701 -5.192 -6.357 1.00 83.94 90 ALA A O 1
ATOM 748 N N . LEU A 1 91 ? 11.668 -4.264 -6.118 1.00 74.75 91 LEU A N 1
ATOM 749 C CA . LEU A 1 91 ? 11.940 -3.631 -4.833 1.00 74.75 91 LEU A CA 1
ATOM 750 C C . LEU A 1 91 ? 11.539 -4.517 -3.644 1.00 74.75 91 LEU A C 1
ATOM 752 O O . LEU A 1 91 ? 11.603 -4.049 -2.508 1.00 74.75 91 LEU A O 1
ATOM 756 N N . GLU A 1 92 ? 11.131 -5.767 -3.899 1.00 69.50 92 GLU A N 1
ATOM 757 C CA . GLU A 1 92 ? 10.651 -6.715 -2.884 1.00 69.50 92 GLU A CA 1
ATOM 7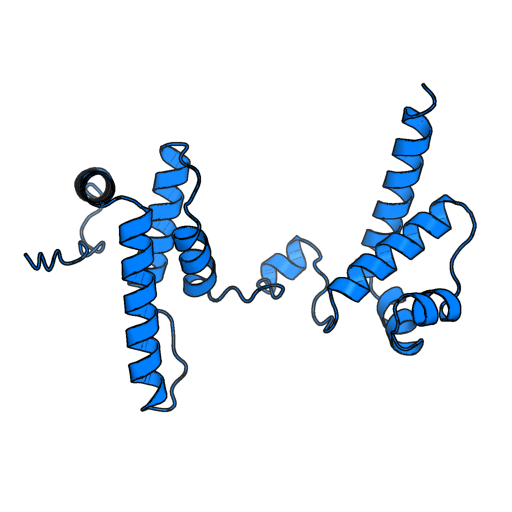58 C C . GLU A 1 92 ? 9.533 -6.100 -2.014 1.00 69.50 92 GLU A C 1
ATOM 760 O O . GLU A 1 92 ? 9.394 -6.373 -0.816 1.00 69.50 92 GLU A O 1
ATOM 765 N N . LEU A 1 93 ? 8.729 -5.223 -2.622 1.00 67.44 93 LEU A N 1
ATOM 766 C CA . LEU A 1 93 ? 7.608 -4.558 -1.981 1.00 67.44 93 LEU A CA 1
ATOM 767 C C . LEU A 1 93 ? 6.454 -5.543 -1.913 1.00 67.44 93 LEU A C 1
ATOM 769 O O . LEU A 1 93 ? 5.781 -5.836 -2.895 1.00 67.44 93 LEU A O 1
ATOM 773 N N . VAL A 1 94 ? 6.197 -6.022 -0.707 1.00 61.78 94 VAL A N 1
ATOM 774 C CA . VAL A 1 94 ? 5.010 -6.815 -0.424 1.00 61.78 94 VAL A CA 1
ATOM 775 C C . VAL A 1 94 ? 3.823 -5.868 -0.270 1.00 61.78 94 VAL A C 1
ATOM 777 O O . VAL A 1 94 ? 3.903 -4.857 0.442 1.00 61.78 94 VAL A O 1
ATOM 780 N N . GLU A 1 95 ? 2.713 -6.199 -0.934 1.00 51.56 95 GLU A N 1
ATOM 781 C CA . GLU A 1 95 ? 1.459 -5.465 -0.800 1.00 51.56 95 GLU A CA 1
ATOM 782 C C . GLU A 1 95 ? 1.126 -5.309 0.690 1.00 51.56 95 GLU A C 1
ATOM 784 O O . GLU A 1 95 ? 1.163 -6.264 1.467 1.00 51.56 95 GLU A O 1
ATOM 789 N N . GLN A 1 96 ? 0.872 -4.074 1.125 1.00 50.25 96 GLN A N 1
ATOM 790 C CA . GLN A 1 96 ? 0.599 -3.764 2.530 1.00 50.25 96 GLN A CA 1
ATOM 791 C C . GLN A 1 96 ? 1.739 -4.113 3.509 1.00 50.25 96 GLN A C 1
ATOM 793 O O . GLN A 1 96 ? 1.489 -4.264 4.703 1.00 50.25 96 GLN A O 1
ATOM 798 N N . LYS A 1 97 ? 3.001 -4.171 3.074 1.00 61.88 97 LYS A N 1
ATOM 799 C CA . LYS A 1 97 ? 4.168 -4.269 3.967 1.00 61.88 97 LYS A CA 1
ATOM 800 C C . LYS A 1 97 ? 5.305 -3.365 3.459 1.00 61.88 97 LYS A C 1
ATOM 802 O O . LYS A 1 97 ? 6.297 -3.847 2.923 1.00 61.88 97 LYS A O 1
ATOM 807 N N . PRO A 1 98 ? 5.157 -2.040 3.628 1.00 64.56 98 PRO A N 1
ATOM 808 C CA . PRO A 1 98 ? 6.184 -1.080 3.249 1.00 64.56 98 PRO A CA 1
ATOM 809 C C . PRO A 1 98 ? 7.475 -1.333 4.032 1.00 64.56 98 PRO A C 1
ATOM 811 O O . PRO A 1 98 ? 7.443 -1.868 5.146 1.00 64.56 98 PRO A O 1
ATOM 814 N N . ALA A 1 99 ? 8.601 -0.905 3.461 1.00 67.62 99 ALA A N 1
ATOM 815 C CA . ALA A 1 99 ? 9.899 -0.952 4.123 1.00 67.62 99 ALA A CA 1
ATOM 816 C C . ALA A 1 99 ? 9.861 -0.245 5.495 1.00 67.62 99 ALA A C 1
ATOM 818 O O . ALA A 1 99 ? 9.035 0.644 5.745 1.00 67.62 99 ALA A O 1
ATOM 819 N N . ALA A 1 100 ? 10.716 -0.678 6.423 1.00 65.75 100 ALA A N 1
ATOM 820 C CA . ALA A 1 100 ? 10.685 -0.215 7.813 1.00 65.75 100 ALA A CA 1
ATOM 821 C C . ALA A 1 100 ? 10.945 1.298 7.938 1.00 65.75 100 ALA A C 1
ATOM 823 O O . ALA A 1 100 ? 10.292 1.978 8.731 1.00 65.75 100 ALA A O 1
ATOM 824 N N . ASP A 1 101 ? 11.835 1.835 7.107 1.00 68.88 101 ASP A N 1
ATOM 825 C CA . ASP A 1 101 ? 12.156 3.260 7.028 1.00 68.88 101 ASP A CA 1
ATOM 826 C C . ASP A 1 101 ? 10.950 4.096 6.563 1.00 68.88 101 ASP A C 1
ATOM 828 O O . ASP A 1 101 ? 10.608 5.106 7.180 1.00 68.88 101 ASP A O 1
ATOM 832 N N . LEU A 1 102 ? 10.241 3.646 5.523 1.00 65.56 102 LEU A N 1
ATOM 833 C CA . LEU A 1 102 ? 9.014 4.278 5.040 1.00 65.56 102 LEU A CA 1
ATOM 834 C C . LEU A 1 102 ? 7.897 4.175 6.071 1.00 65.56 102 LEU A C 1
ATOM 836 O O . LEU A 1 102 ? 7.169 5.140 6.292 1.00 65.56 102 LEU A O 1
ATOM 840 N N . THR A 1 103 ? 7.794 3.029 6.740 1.00 67.25 103 THR A N 1
ATOM 841 C CA . THR A 1 103 ? 6.839 2.811 7.826 1.00 67.25 103 THR A CA 1
ATOM 842 C C . THR A 1 103 ? 7.047 3.829 8.945 1.00 67.25 103 THR A C 1
ATOM 844 O O . THR A 1 103 ? 6.080 4.430 9.407 1.00 67.25 103 THR A O 1
ATOM 847 N N . GLN A 1 104 ? 8.299 4.094 9.322 1.00 67.00 104 GLN A N 1
ATOM 848 C CA . GLN A 1 104 ? 8.644 5.090 10.333 1.00 67.00 104 GLN A CA 1
ATOM 849 C C . GLN A 1 104 ? 8.373 6.524 9.852 1.00 67.00 104 GLN A C 1
ATOM 851 O O . GLN A 1 104 ? 7.732 7.300 10.562 1.00 67.00 104 GLN A O 1
ATOM 856 N N . ARG A 1 105 ? 8.820 6.883 8.640 1.00 68.94 105 ARG A N 1
ATOM 857 C CA . ARG A 1 105 ? 8.667 8.244 8.087 1.00 68.94 105 ARG A CA 1
ATOM 858 C C . ARG A 1 105 ? 7.209 8.629 7.866 1.00 68.94 105 ARG A C 1
ATOM 860 O O . ARG A 1 105 ? 6.821 9.751 8.169 1.00 68.94 105 ARG A O 1
ATOM 867 N N . LEU A 1 106 ? 6.415 7.700 7.343 1.00 67.44 106 LEU A N 1
ATOM 868 C CA . LEU A 1 106 ? 5.002 7.904 7.023 1.00 67.44 106 LEU A CA 1
ATOM 869 C C . LEU A 1 106 ? 4.070 7.483 8.170 1.00 67.44 106 LEU A C 1
ATOM 871 O O . LEU A 1 106 ? 2.852 7.529 8.007 1.00 67.44 106 LEU A O 1
ATOM 875 N N . ARG A 1 107 ? 4.629 7.061 9.317 1.00 67.06 107 ARG A N 1
ATOM 876 C CA . ARG A 1 107 ? 3.890 6.572 10.496 1.00 67.06 107 ARG A CA 1
ATOM 877 C C . ARG A 1 107 ? 2.827 5.534 10.122 1.00 67.06 107 ARG A C 1
ATOM 879 O O . ARG A 1 107 ? 1.673 5.592 10.550 1.00 67.06 107 ARG A O 1
ATOM 886 N N . LEU A 1 108 ? 3.207 4.602 9.251 1.00 69.19 108 LEU A N 1
ATOM 887 C CA . LEU A 1 108 ? 2.320 3.530 8.813 1.00 69.19 108 LEU A CA 1
ATOM 888 C C . LEU A 1 108 ? 2.208 2.487 9.934 1.00 69.19 108 LEU A C 1
ATOM 890 O O . LEU A 1 108 ? 3.187 2.240 10.636 1.00 69.19 108 LEU A O 1
ATOM 894 N N . PRO A 1 109 ? 1.040 1.849 10.111 1.00 65.81 109 PRO A N 1
ATOM 895 C CA . PRO A 1 109 ? 0.830 0.888 11.189 1.00 65.81 109 PRO A CA 1
ATOM 896 C C . PRO A 1 109 ? 1.695 -0.374 11.002 1.00 65.81 109 PRO A C 1
ATOM 898 O O . PRO A 1 109 ? 1.340 -1.324 10.297 1.00 65.81 109 PRO A O 1
ATOM 901 N N . ALA A 1 110 ? 2.862 -0.379 11.648 1.00 67.06 110 ALA A N 1
ATOM 902 C CA . ALA A 1 110 ? 3.816 -1.485 11.628 1.00 67.06 110 ALA A CA 1
ATOM 903 C C . ALA A 1 110 ? 3.319 -2.651 12.496 1.00 67.06 110 ALA A C 1
ATOM 905 O O . ALA A 1 110 ? 2.834 -2.435 13.607 1.00 67.06 110 ALA A O 1
ATOM 906 N N . GLY A 1 111 ? 3.455 -3.898 12.036 1.00 70.25 111 GLY A N 1
ATOM 907 C CA . GLY A 1 111 ? 3.110 -5.080 12.845 1.00 70.25 111 GLY A CA 1
ATOM 908 C C . GLY A 1 111 ? 1.613 -5.283 13.120 1.00 70.25 111 GLY A C 1
ATOM 909 O O . GLY A 1 111 ? 1.250 -6.100 13.961 1.00 70.25 111 GLY A O 1
ATOM 910 N N . VAL A 1 112 ? 0.735 -4.560 12.422 1.00 78.75 112 VAL A N 1
ATOM 911 C CA . VAL A 1 112 ? -0.708 -4.823 12.428 1.00 78.75 112 VAL A CA 1
ATOM 912 C C . VAL A 1 112 ? -1.006 -5.894 11.378 1.00 78.75 112 VAL A C 1
ATOM 914 O O . VAL A 1 112 ? -0.738 -5.676 10.199 1.00 78.75 112 VAL A O 1
ATOM 917 N N . ARG A 1 113 ? -1.527 -7.051 11.812 1.00 76.00 113 ARG A N 1
ATOM 918 C CA . ARG A 1 113 ? -1.868 -8.180 10.924 1.00 76.00 113 ARG A CA 1
ATOM 919 C C . ARG A 1 113 ? -3.095 -7.885 10.060 1.00 76.00 113 ARG A C 1
ATOM 921 O O . ARG A 1 113 ? -3.084 -8.199 8.880 1.00 76.00 113 ARG A O 1
ATOM 928 N N . ASP A 1 114 ? -4.117 -7.276 10.651 1.00 81.06 114 ASP A N 1
ATOM 929 C CA . ASP A 1 114 ? -5.332 -6.839 9.960 1.00 81.06 114 ASP A CA 1
ATOM 930 C C . ASP A 1 114 ? -5.309 -5.315 9.790 1.00 81.06 114 ASP A C 1
ATOM 932 O O . ASP A 1 114 ? -5.793 -4.555 10.630 1.00 81.06 114 ASP A O 1
ATOM 936 N N . ARG A 1 115 ? -4.633 -4.859 8.732 1.00 79.69 115 ARG A N 1
ATOM 937 C CA . ARG A 1 115 ? -4.518 -3.429 8.416 1.00 79.69 115 ARG A CA 1
ATOM 938 C C . ARG A 1 115 ? -5.828 -2.812 7.924 1.00 79.69 115 ARG A C 1
ATOM 940 O O . ARG A 1 115 ? -6.109 -1.704 8.378 1.00 79.69 115 ARG A O 1
ATOM 947 N N . PRO A 1 116 ? -6.615 -3.460 7.041 1.00 82.31 116 PRO A N 1
ATOM 948 C CA . PRO A 1 116 ? -7.915 -2.931 6.642 1.00 82.31 116 PRO A CA 1
ATOM 949 C C . PRO A 1 116 ? -8.824 -2.689 7.847 1.00 82.31 116 PRO A C 1
ATOM 951 O O . PRO A 1 116 ? -9.327 -1.576 8.004 1.00 82.31 116 PRO A O 1
ATOM 954 N N . GLY A 1 117 ? -8.934 -3.669 8.753 1.00 87.56 117 GLY A N 1
ATOM 955 C CA . GLY A 1 117 ? -9.706 -3.521 9.983 1.00 87.56 117 GLY A CA 1
ATOM 956 C C . GLY A 1 117 ? -9.171 -2.408 10.881 1.00 87.56 117 GLY A C 1
ATOM 957 O O . GLY A 1 117 ? -9.947 -1.607 11.387 1.00 87.56 117 GLY A O 1
ATOM 958 N N . PHE A 1 118 ? -7.848 -2.277 11.023 1.00 90.12 118 PHE A N 1
ATOM 959 C CA . PHE A 1 118 ? -7.234 -1.196 11.805 1.00 90.12 118 PHE A CA 1
ATOM 960 C C . PHE A 1 118 ? -7.554 0.201 11.260 1.00 90.12 118 PHE A C 1
ATOM 962 O O . PHE A 1 118 ? -7.854 1.117 12.027 1.00 90.12 118 PHE A O 1
ATOM 969 N N . ILE A 1 119 ? -7.468 0.378 9.939 1.00 88.75 119 ILE A N 1
ATOM 970 C CA . ILE A 1 119 ? -7.751 1.661 9.287 1.00 88.75 119 ILE A CA 1
ATOM 971 C C . ILE A 1 119 ? -9.230 2.003 9.452 1.00 88.75 119 ILE A C 1
ATOM 973 O O . ILE A 1 119 ? -9.546 3.103 9.906 1.00 88.75 119 ILE A O 1
ATOM 977 N N . GLU A 1 120 ? -10.115 1.053 9.155 1.00 91.88 120 GLU A N 1
ATOM 978 C CA . GLU A 1 120 ? -11.560 1.238 9.271 1.00 91.88 120 GLU A CA 1
ATOM 979 C C . GLU A 1 120 ? -11.988 1.514 10.721 1.00 91.88 120 GLU A C 1
ATOM 981 O O . GLU A 1 120 ? -12.772 2.429 10.971 1.00 91.88 120 GLU A O 1
ATOM 986 N N . ALA A 1 121 ? -11.399 0.809 11.690 1.00 95.38 121 ALA A N 1
ATOM 987 C CA . ALA A 1 121 ? -11.612 1.043 13.114 1.00 95.38 121 ALA A CA 1
ATOM 988 C C . ALA A 1 121 ? -11.247 2.471 13.524 1.00 95.38 121 ALA A C 1
ATOM 990 O O . ALA A 1 121 ? -12.060 3.167 14.134 1.00 95.38 121 ALA A O 1
ATOM 991 N N . SER A 1 122 ? -10.052 2.935 13.137 1.00 94.81 122 SER A N 1
ATOM 992 C CA . SER A 1 122 ? -9.601 4.293 13.456 1.00 94.81 122 SER A CA 1
ATOM 993 C C . SER A 1 122 ? -10.482 5.370 12.814 1.00 94.81 122 SER A C 1
ATOM 995 O O . SER A 1 122 ? -10.745 6.394 13.443 1.00 94.81 122 SER A O 1
ATOM 997 N N . ARG A 1 123 ? -10.994 5.121 11.599 1.00 94.88 123 ARG A N 1
ATOM 998 C CA . ARG A 1 123 ? -11.924 6.015 10.900 1.00 94.88 123 ARG A CA 1
ATOM 999 C C . ARG A 1 123 ? -13.252 6.123 11.650 1.00 94.88 123 ARG A C 1
ATOM 1001 O O . ARG A 1 123 ? -13.651 7.234 11.986 1.00 94.88 123 ARG A O 1
ATOM 1008 N N . ARG A 1 124 ? -13.896 4.991 11.966 1.00 94.81 124 ARG A N 1
ATOM 1009 C CA . ARG A 1 124 ? -15.188 4.966 12.678 1.00 94.81 124 ARG A CA 1
ATOM 1010 C C . ARG A 1 124 ? -15.095 5.574 14.072 1.00 94.81 124 ARG A C 1
ATOM 1012 O O . ARG A 1 124 ? -15.967 6.349 14.450 1.00 94.81 124 ARG A O 1
ATOM 1019 N N . ASP A 1 125 ? -14.026 5.278 14.811 1.00 95.38 125 ASP A N 1
ATOM 1020 C CA . ASP A 1 125 ? -13.771 5.920 16.105 1.00 95.38 125 ASP A CA 1
ATOM 1021 C C . ASP A 1 125 ? -13.659 7.445 15.972 1.00 95.38 125 ASP A C 1
ATOM 1023 O O . ASP A 1 125 ? -14.217 8.177 16.786 1.00 95.38 125 ASP A O 1
ATOM 1027 N N . GLY A 1 126 ? -12.950 7.931 14.948 1.00 94.38 126 GLY A N 1
ATOM 1028 C CA . GLY A 1 126 ? -12.778 9.366 14.716 1.00 94.38 126 GLY A CA 1
ATOM 1029 C C . GLY A 1 126 ? -14.078 10.062 14.316 1.00 94.38 126 GLY A C 1
ATOM 1030 O O . GLY A 1 126 ? -14.386 11.147 14.804 1.00 94.38 126 GLY A O 1
ATOM 1031 N N . GLU A 1 127 ? -14.882 9.428 13.469 1.00 94.31 127 GLU A N 1
ATOM 1032 C CA . GLU A 1 127 ? -16.195 9.947 13.072 1.00 94.31 127 GLU A CA 1
ATOM 1033 C C . GLU A 1 127 ? -17.161 10.015 14.254 1.00 94.31 127 GLU A C 1
ATOM 1035 O O . GLU A 1 127 ? -17.850 11.019 14.440 1.00 94.31 127 GLU A O 1
ATOM 1040 N N . ALA A 1 128 ? -17.163 8.984 15.098 1.00 93.44 128 ALA A N 1
ATOM 1041 C CA . ALA A 1 128 ? -17.996 8.934 16.289 1.00 93.44 128 ALA A CA 1
ATOM 1042 C C . ALA A 1 128 ? -17.584 9.993 17.330 1.00 93.44 128 ALA A C 1
ATOM 1044 O O . ALA A 1 128 ? -18.440 10.647 17.930 1.00 93.44 128 ALA A O 1
ATOM 1045 N N . ASP A 1 129 ? -16.281 10.242 17.488 1.00 92.44 129 ASP A N 1
ATOM 1046 C CA . ASP A 1 129 ? -15.763 11.350 18.300 1.00 92.44 129 ASP A CA 1
ATOM 1047 C C . ASP A 1 129 ? -16.178 12.723 17.761 1.00 92.44 129 ASP A C 1
ATOM 1049 O O . ASP A 1 129 ? -16.510 13.631 18.529 1.00 92.44 129 ASP A O 1
ATOM 1053 N N . ALA A 1 130 ? -16.145 12.906 16.440 1.00 91.31 130 ALA A N 1
ATOM 1054 C CA . ALA A 1 130 ? -16.583 14.144 15.808 1.00 91.31 130 ALA A CA 1
ATOM 1055 C C . ALA A 1 130 ? -18.090 14.372 15.982 1.00 91.31 130 ALA A C 1
ATOM 1057 O O . ALA A 1 130 ? -18.494 15.506 16.227 1.00 91.31 130 ALA A O 1
ATOM 1058 N N . ALA A 1 131 ? -18.888 13.303 15.951 1.00 89.19 131 ALA A N 1
ATOM 1059 C CA . ALA A 1 131 ? -20.320 13.330 16.242 1.00 89.19 131 ALA A CA 1
ATOM 1060 C C . ALA A 1 131 ? -20.654 13.488 17.742 1.00 89.19 131 ALA A C 1
ATOM 1062 O O . ALA A 1 131 ? -21.826 13.574 18.101 1.00 89.19 131 ALA A O 1
ATOM 1063 N N . GLY A 1 132 ? -19.652 13.512 18.631 1.00 90.38 132 GLY A N 1
ATOM 1064 C CA . GLY A 1 132 ? -19.856 13.630 20.078 1.00 90.38 132 GLY A CA 1
ATOM 1065 C C . GLY A 1 132 ? -20.383 12.356 20.745 1.00 90.38 132 GLY A C 1
ATOM 1066 O O . GLY A 1 132 ? -20.850 12.410 21.881 1.00 90.38 132 GLY A O 1
ATOM 1067 N N . SER A 1 133 ? -20.297 11.206 20.069 1.00 91.62 133 SER A N 1
ATOM 1068 C CA . SER A 1 133 ? -20.754 9.908 20.575 1.00 91.62 133 SER A CA 1
ATOM 1069 C C . SER A 1 133 ? -19.641 8.855 20.472 1.00 91.62 133 SER A C 1
ATOM 1071 O O . SER A 1 133 ? -19.679 8.004 19.586 1.00 91.62 133 SER A O 1
ATOM 1073 N N . PRO A 1 134 ? -18.617 8.893 21.349 1.00 91.19 134 PRO A N 1
ATOM 1074 C CA . PRO A 1 134 ? -17.478 7.980 21.262 1.00 91.19 134 PRO A CA 1
ATOM 1075 C C . PRO A 1 134 ? -17.900 6.506 21.323 1.00 91.19 134 PRO A C 1
ATOM 1077 O O . PRO A 1 134 ? -18.632 6.090 22.227 1.00 91.19 134 PRO A O 1
ATOM 1080 N N . LEU A 1 135 ? -17.395 5.684 20.399 1.00 93.44 135 LEU A N 1
ATOM 1081 C CA . LEU A 1 135 ? -17.720 4.258 20.366 1.00 93.44 135 LEU A CA 1
ATOM 1082 C C . LEU A 1 135 ? -17.082 3.507 21.538 1.00 93.44 135 LEU A C 1
ATOM 1084 O O . LEU A 1 135 ? -15.893 3.643 21.855 1.00 93.44 135 LEU A O 1
ATOM 1088 N N . SER A 1 136 ? -17.862 2.621 22.157 1.00 96.06 136 SER A N 1
ATOM 1089 C CA . SER A 1 136 ? -17.310 1.661 23.114 1.00 96.06 136 SER A CA 1
ATOM 1090 C C . SER A 1 136 ? -16.444 0.617 22.397 1.00 96.06 136 SER A C 1
ATOM 1092 O O . SER A 1 136 ? -16.704 0.256 21.250 1.00 96.06 136 SER A O 1
ATOM 1094 N N . VAL A 1 137 ? -15.454 0.061 23.105 1.00 96.25 137 VAL A N 1
ATOM 1095 C CA . VAL A 1 137 ? -14.619 -1.049 22.598 1.00 96.25 137 VAL A CA 1
ATOM 1096 C C . VAL A 1 137 ? -15.477 -2.222 22.122 1.00 96.25 137 VAL A C 1
ATOM 1098 O O . VAL A 1 137 ? -15.155 -2.858 21.126 1.00 96.25 137 VAL A O 1
ATOM 1101 N N . LYS A 1 138 ? -16.568 -2.517 22.842 1.00 95.62 138 LYS A N 1
ATOM 1102 C CA . LYS A 1 138 ? -17.499 -3.586 22.479 1.00 95.62 138 LYS A CA 1
ATOM 1103 C C . LYS A 1 138 ? -18.207 -3.273 21.161 1.00 95.62 138 LYS A C 1
ATOM 1105 O O . LYS A 1 138 ? -18.195 -4.120 20.285 1.00 95.62 138 LYS A O 1
ATOM 1110 N N . ALA A 1 139 ? -18.779 -2.076 21.031 1.00 94.56 139 ALA A N 1
ATOM 1111 C CA . ALA A 1 139 ? -19.522 -1.687 19.835 1.00 94.56 139 ALA A CA 1
ATOM 1112 C C . ALA A 1 139 ? -18.646 -1.765 18.579 1.00 94.56 139 ALA A C 1
ATOM 1114 O O . ALA A 1 139 ? -19.056 -2.363 17.595 1.00 94.56 139 ALA A O 1
ATOM 1115 N N . LEU A 1 140 ? -17.417 -1.243 18.648 1.00 95.38 140 LEU A N 1
ATOM 1116 C CA . LEU A 1 140 ? -16.490 -1.277 17.518 1.00 95.38 140 LEU A CA 1
ATOM 1117 C C . LEU A 1 140 ? -16.016 -2.701 17.179 1.00 95.38 140 LEU A C 1
ATOM 1119 O O . LEU A 1 140 ? -15.848 -3.041 16.013 1.00 95.38 140 LEU A O 1
ATOM 1123 N N . ALA A 1 141 ? -15.804 -3.541 18.195 1.00 94.94 141 ALA A N 1
ATOM 1124 C CA . ALA A 1 141 ? -15.426 -4.938 18.002 1.00 94.94 141 ALA A CA 1
ATOM 1125 C C . ALA A 1 141 ? -16.546 -5.750 17.333 1.00 94.94 141 ALA A C 1
ATOM 1127 O O . ALA A 1 141 ? -16.283 -6.482 16.380 1.00 94.94 141 ALA A O 1
ATOM 1128 N N . ASP A 1 142 ? -17.781 -5.589 17.819 1.00 93.94 142 ASP A N 1
ATOM 1129 C CA . ASP A 1 142 ? -18.961 -6.283 17.300 1.00 93.94 142 ASP A CA 1
ATOM 1130 C C 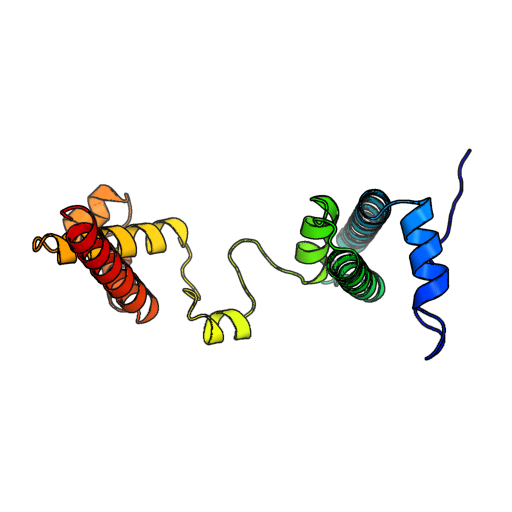. ASP A 1 142 ? -19.250 -5.850 15.844 1.00 93.94 142 ASP A C 1
ATOM 1132 O O . ASP A 1 142 ? -19.559 -6.685 15.000 1.00 93.94 142 ASP A O 1
ATOM 1136 N N . ASP A 1 143 ? -19.075 -4.564 15.537 1.00 92.19 143 ASP A N 1
ATOM 1137 C CA . ASP A 1 143 ? -19.279 -3.967 14.210 1.00 92.19 143 ASP A CA 1
ATOM 1138 C C . ASP A 1 143 ? -18.232 -4.402 13.165 1.00 92.19 143 ASP A C 1
ATOM 1140 O O . ASP A 1 143 ? -18.564 -4.651 12.008 1.00 92.19 143 ASP A O 1
ATOM 1144 N N . LEU A 1 144 ? -16.967 -4.553 13.570 1.00 91.62 144 LEU A N 1
ATOM 1145 C CA . LEU A 1 144 ? -15.873 -4.945 12.670 1.00 91.62 144 LEU A CA 1
ATOM 1146 C C . LEU A 1 144 ? -15.595 -6.452 12.643 1.00 91.62 144 LEU A C 1
ATOM 1148 O O . LEU A 1 144 ? -14.718 -6.899 11.907 1.00 91.62 144 LEU A O 1
ATOM 1152 N N . GLY A 1 145 ? -16.296 -7.242 13.458 1.00 92.06 145 GLY A N 1
ATOM 1153 C CA . GLY A 1 145 ? -16.069 -8.685 13.554 1.00 92.06 145 GLY A CA 1
ATOM 1154 C C . GLY A 1 145 ? -14.688 -9.059 14.110 1.00 92.06 145 GLY A C 1
ATOM 1155 O O . GLY A 1 145 ? -14.159 -10.123 13.789 1.00 92.06 145 GLY A O 1
ATOM 1156 N N . VAL A 1 146 ? -14.089 -8.201 14.944 1.00 91.75 146 VAL A N 1
ATOM 1157 C CA . VAL A 1 146 ? -12.775 -8.432 15.573 1.00 91.75 146 VAL A CA 1
ATOM 1158 C C . VAL A 1 146 ? -12.902 -8.587 17.087 1.00 91.75 146 VAL A C 1
ATOM 1160 O O . VAL A 1 146 ? -13.893 -8.201 17.700 1.00 91.75 146 VAL A O 1
ATOM 1163 N N . SER A 1 147 ? -11.884 -9.146 17.745 1.00 94.62 147 SER A N 1
ATOM 1164 C CA . SER A 1 147 ? -11.921 -9.286 19.204 1.00 94.62 147 SER A CA 1
ATOM 1165 C C . SER A 1 147 ? -11.784 -7.935 19.919 1.00 94.62 147 SER A C 1
ATOM 1167 O O . SER A 1 147 ? -11.042 -7.048 19.490 1.00 94.62 147 SER A O 1
ATOM 1169 N N . ARG A 1 148 ? -12.422 -7.799 21.088 1.00 95.94 148 ARG A N 1
ATOM 1170 C CA . ARG A 1 148 ? -12.309 -6.594 21.936 1.00 95.94 148 ARG A CA 1
ATOM 1171 C C . ARG A 1 148 ? -10.863 -6.272 22.316 1.00 95.94 148 ARG A C 1
ATOM 1173 O O . ARG A 1 148 ? -10.486 -5.106 22.360 1.00 95.94 148 ARG A O 1
ATOM 1180 N N . ASP A 1 149 ? -10.041 -7.293 22.546 1.00 95.56 149 ASP A N 1
ATOM 1181 C CA . ASP A 1 149 ? -8.619 -7.112 22.856 1.00 95.56 149 ASP A CA 1
ATOM 1182 C C . ASP A 1 149 ? -7.813 -6.620 21.653 1.00 95.56 149 ASP A C 1
ATOM 1184 O O . ASP A 1 149 ? -6.804 -5.938 21.813 1.00 95.56 149 ASP A O 1
ATOM 1188 N N . THR A 1 150 ? -8.255 -6.918 20.431 1.00 92.75 150 THR A N 1
ATOM 1189 C CA . THR A 1 150 ? -7.666 -6.331 19.225 1.00 92.75 150 THR A CA 1
ATOM 1190 C C . THR A 1 150 ? -7.946 -4.833 19.171 1.00 92.75 150 THR A C 1
ATOM 1192 O O . THR A 1 150 ? -7.000 -4.065 19.026 1.00 92.75 150 THR A O 1
ATOM 1195 N N . ILE A 1 151 ? -9.188 -4.408 19.429 1.00 96.31 151 ILE A N 1
ATOM 1196 C CA . ILE A 1 151 ? -9.540 -2.981 19.512 1.00 96.31 151 ILE A CA 1
ATOM 1197 C C . ILE A 1 151 ? -8.769 -2.260 20.626 1.00 96.31 151 ILE A C 1
ATOM 1199 O O . ILE A 1 151 ? -8.243 -1.173 20.394 1.00 96.31 151 ILE A O 1
ATOM 1203 N N . ARG A 1 152 ? -8.654 -2.854 21.824 1.00 95.88 152 ARG A N 1
ATOM 1204 C CA . ARG A 1 152 ? -7.868 -2.266 22.929 1.00 95.88 152 ARG A CA 1
ATOM 1205 C C . ARG A 1 152 ? -6.416 -2.032 22.520 1.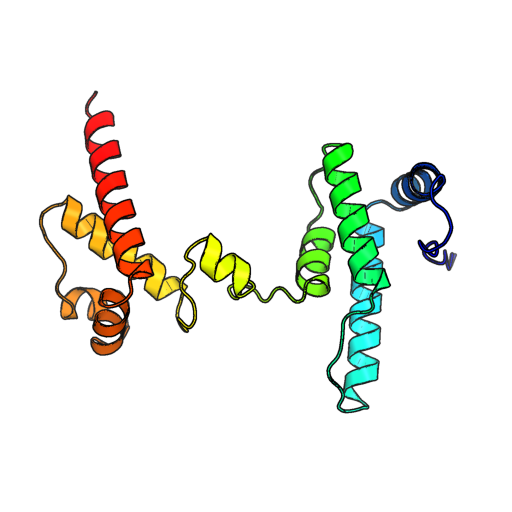00 95.88 152 ARG A C 1
ATOM 1207 O O . ARG A 1 152 ? -5.943 -0.903 22.590 1.00 95.88 152 ARG A O 1
ATOM 1214 N N . ARG A 1 153 ? -5.755 -3.071 21.998 1.00 93.94 153 ARG A N 1
ATOM 1215 C CA . ARG A 1 153 ? -4.366 -2.983 21.519 1.00 93.94 153 ARG A CA 1
ATOM 1216 C C . ARG A 1 153 ? -4.197 -1.977 20.387 1.00 93.94 153 ARG A C 1
ATOM 1218 O O . ARG A 1 153 ? -3.147 -1.357 20.273 1.00 93.94 153 ARG A O 1
ATOM 1225 N N . TRP A 1 154 ? -5.195 -1.833 19.517 1.00 94.38 154 TRP A N 1
ATOM 1226 C CA . TRP A 1 154 ? -5.161 -0.822 18.466 1.00 94.38 154 TRP A CA 1
ATOM 1227 C C . TRP A 1 154 ? -5.256 0.592 19.041 1.00 94.38 154 TRP A C 1
ATOM 1229 O O . TRP A 1 154 ? -4.416 1.410 18.695 1.00 94.38 154 TRP A O 1
ATOM 1239 N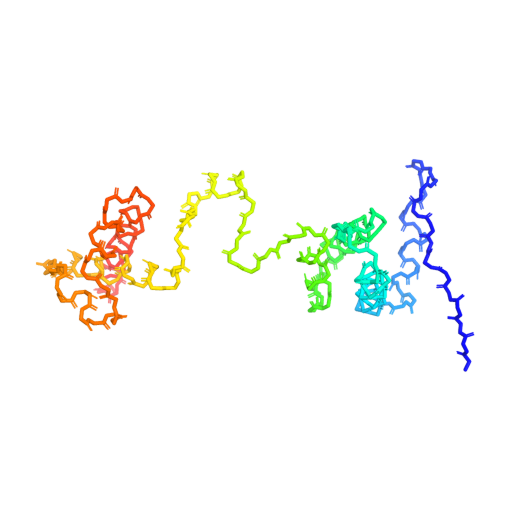 N . ARG A 1 155 ? -6.174 0.870 19.975 1.00 95.00 155 ARG A N 1
ATOM 1240 C CA . ARG A 1 155 ? -6.313 2.196 20.618 1.00 95.00 155 ARG A CA 1
ATOM 1241 C C . ARG A 1 155 ? -5.091 2.633 21.436 1.00 95.00 155 ARG A C 1
ATOM 1243 O O . ARG A 1 155 ? -4.857 3.827 21.602 1.00 95.00 155 ARG A O 1
ATOM 1250 N N . GLU A 1 156 ? -4.289 1.690 21.919 1.00 94.00 156 GLU A N 1
ATOM 1251 C CA . GLU A 1 156 ? -3.017 1.977 22.600 1.00 94.00 156 GLU A CA 1
ATOM 1252 C C . GLU A 1 156 ? -1.913 2.455 21.640 1.00 94.00 156 GLU A C 1
ATOM 1254 O O . GLU A 1 156 ? -0.891 2.984 22.078 1.00 94.00 156 GLU A O 1
ATOM 1259 N N . ARG A 1 157 ? -2.095 2.287 20.324 1.00 90.69 157 ARG A N 1
ATOM 1260 C CA . ARG A 1 157 ? -1.071 2.619 19.331 1.00 90.69 157 ARG A CA 1
ATOM 1261 C C . ARG A 1 157 ? -1.114 4.094 18.917 1.00 90.69 157 ARG A C 1
ATOM 1263 O O . ARG A 1 157 ? -2.174 4.582 18.517 1.00 90.69 157 ARG A O 1
ATOM 1270 N N . PRO A 1 158 ? 0.036 4.795 18.887 1.00 87.81 158 PRO A N 1
ATOM 1271 C CA . PRO A 1 158 ? 0.107 6.172 18.399 1.00 87.81 158 PRO A CA 1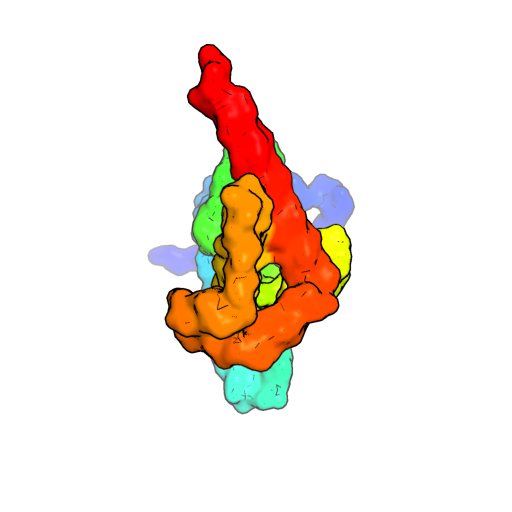
ATOM 1272 C C . PRO A 1 158 ? -0.416 6.339 16.967 1.00 87.81 158 PRO A C 1
ATOM 1274 O O . PRO A 1 158 ? -1.081 7.326 16.664 1.00 87.81 158 PRO A O 1
ATOM 1277 N N . GLU A 1 159 ? -0.164 5.367 16.084 1.00 85.00 159 GLU A N 1
ATOM 1278 C CA . GLU A 1 159 ? -0.608 5.422 14.686 1.00 85.00 159 GLU A CA 1
ATOM 1279 C C . GLU A 1 159 ? -2.130 5.313 14.555 1.00 85.00 159 GLU A C 1
ATOM 1281 O O . GLU A 1 159 ? -2.704 5.840 13.603 1.00 85.00 159 GLU A O 1
ATOM 1286 N N . TYR A 1 160 ? -2.787 4.636 15.500 1.00 92.00 160 TYR A N 1
ATOM 1287 C CA . TYR A 1 160 ? -4.243 4.549 15.548 1.00 92.00 160 TYR A CA 1
ATOM 1288 C C . TYR A 1 160 ? -4.838 5.888 15.972 1.00 92.00 160 TYR A C 1
ATOM 1290 O O . TYR A 1 160 ? -5.719 6.416 15.298 1.00 92.00 160 TYR A O 1
ATOM 1298 N N . ASN A 1 161 ? -4.310 6.463 17.056 1.00 91.00 161 ASN A N 1
ATOM 1299 C CA . ASN A 1 161 ? -4.797 7.726 17.607 1.00 91.00 161 ASN A CA 1
ATOM 1300 C C . ASN A 1 161 ? -4.611 8.882 16.619 1.00 91.00 161 ASN A C 1
ATOM 1302 O O . ASN A 1 161 ? -5.557 9.623 16.381 1.00 91.00 161 ASN A O 1
ATOM 1306 N N . ALA A 1 162 ? -3.467 8.954 15.934 1.00 86.12 162 ALA A N 1
ATOM 1307 C CA . ALA A 1 162 ? -3.244 9.953 14.889 1.00 86.12 162 ALA A CA 1
ATOM 1308 C C . ALA A 1 162 ? -4.273 9.857 13.743 1.00 86.12 162 ALA A C 1
ATOM 1310 O O . ALA A 1 162 ? -4.730 10.872 13.221 1.00 86.12 162 ALA A O 1
ATOM 1311 N N . ARG A 1 163 ? -4.666 8.638 13.348 1.00 90.06 163 ARG A N 1
ATOM 1312 C CA . ARG A 1 163 ? -5.684 8.422 12.303 1.00 90.06 163 ARG A CA 1
ATOM 1313 C C . ARG A 1 163 ? -7.088 8.759 12.782 1.00 90.06 163 ARG A C 1
ATOM 1315 O O . ARG A 1 163 ? -7.838 9.386 12.041 1.00 90.06 163 ARG A O 1
ATOM 1322 N N . ARG A 1 164 ? -7.416 8.377 14.015 1.00 92.75 164 ARG A N 1
ATOM 1323 C CA . ARG A 1 164 ? -8.671 8.725 14.685 1.00 92.75 164 ARG A CA 1
ATOM 1324 C C . ARG A 1 164 ? -8.847 10.242 14.774 1.00 92.75 164 ARG A C 1
ATOM 1326 O O . ARG A 1 164 ? -9.883 10.758 14.369 1.00 92.75 164 ARG A O 1
ATOM 1333 N N . GLU A 1 165 ? -7.821 10.957 15.229 1.00 90.38 165 GLU A N 1
ATOM 1334 C CA . GLU A 1 165 ? -7.801 12.423 15.285 1.00 90.38 165 GLU A CA 1
ATOM 1335 C C . GLU A 1 165 ? -7.959 13.045 13.896 1.00 90.38 165 GLU A C 1
ATOM 1337 O O . GLU A 1 165 ? -8.772 13.951 13.713 1.00 90.38 165 GLU A O 1
ATOM 1342 N N . PHE A 1 166 ? -7.231 12.533 12.899 1.00 87.44 166 PHE A N 1
ATOM 1343 C CA . PHE A 1 166 ? -7.336 13.008 11.521 1.00 87.44 166 PHE A CA 1
ATOM 1344 C C . PHE A 1 166 ? -8.745 12.818 10.942 1.00 87.44 166 PHE A C 1
ATOM 1346 O O . PHE A 1 166 ? -9.272 13.734 10.309 1.00 87.44 166 PHE A O 1
ATOM 1353 N N . ALA A 1 167 ? -9.372 11.661 11.171 1.00 89.25 167 ALA A N 1
ATOM 1354 C CA . ALA A 1 167 ? -10.741 11.392 10.740 1.00 89.25 167 ALA A CA 1
ATOM 1355 C C . ALA A 1 167 ? -11.742 12.333 11.432 1.00 89.25 167 ALA A C 1
ATOM 1357 O O . ALA A 1 167 ? -12.572 12.944 10.757 1.00 89.25 167 ALA A O 1
ATOM 1358 N N . ALA A 1 168 ? -11.604 12.535 12.747 1.00 90.88 168 ALA A N 1
ATOM 1359 C CA . ALA A 1 168 ? -12.445 13.459 13.504 1.00 90.88 168 ALA A CA 1
ATOM 1360 C C . ALA A 1 168 ? -12.309 14.910 13.010 1.00 90.88 168 ALA A C 1
ATOM 1362 O O . ALA A 1 168 ? -13.303 15.608 12.803 1.00 90.88 168 ALA A O 1
ATOM 1363 N N . MET A 1 169 ? -11.071 15.365 12.791 1.00 91.00 169 MET A N 1
ATOM 1364 C CA . MET A 1 169 ? -10.767 16.696 12.264 1.00 91.00 169 MET A CA 1
ATOM 1365 C C . MET A 1 169 ? -11.344 16.882 10.858 1.00 91.00 169 MET A C 1
ATOM 1367 O O . MET A 1 169 ? -11.986 17.897 10.594 1.00 91.00 169 MET A O 1
ATOM 1371 N N . SER A 1 170 ? -11.145 15.900 9.976 1.00 86.06 170 SER A N 1
ATOM 1372 C CA . SER A 1 170 ? -11.630 15.950 8.595 1.00 86.06 170 SER A CA 1
ATOM 1373 C C . SER A 1 170 ? -13.151 16.057 8.552 1.00 86.06 170 SER A C 1
ATOM 1375 O O . SER A 1 170 ? -13.679 16.904 7.837 1.00 86.06 170 SER A O 1
ATOM 1377 N N . LEU A 1 171 ? -13.867 15.260 9.353 1.00 87.12 171 LEU A N 1
ATOM 1378 C CA . LEU A 1 171 ? -15.328 15.311 9.386 1.00 87.12 171 LEU A CA 1
ATOM 1379 C C . LEU A 1 171 ? -15.841 16.674 9.872 1.00 87.12 171 LEU A C 1
ATOM 1381 O O . LEU A 1 171 ? -16.726 17.248 9.241 1.00 87.12 171 LEU A O 1
ATOM 1385 N N . ARG A 1 172 ? -15.254 17.226 10.944 1.00 86.94 172 ARG A N 1
ATOM 1386 C CA . ARG A 1 172 ? -15.611 18.564 11.451 1.00 86.94 172 ARG A CA 1
ATOM 1387 C C . ARG A 1 172 ? -15.362 19.653 10.413 1.00 86.94 172 ARG A C 1
ATOM 1389 O O . ARG A 1 172 ? -16.215 20.515 10.227 1.00 86.94 172 ARG A O 1
ATOM 1396 N N . TYR A 1 173 ? -14.220 19.594 9.728 1.00 86.56 173 TYR A N 1
ATOM 1397 C CA . TYR A 1 173 ? -13.880 20.534 8.664 1.00 86.56 173 TYR A CA 1
ATOM 1398 C C . TYR A 1 173 ? -14.934 20.510 7.551 1.00 86.56 173 TYR A C 1
ATOM 1400 O O . TYR A 1 173 ? -15.481 21.553 7.197 1.00 86.56 173 TYR A O 1
ATOM 1408 N N . TRP A 1 174 ? -15.292 19.326 7.051 1.00 80.31 174 TRP A N 1
ATOM 1409 C CA . TRP A 1 174 ? -16.293 19.201 5.991 1.00 80.31 174 TRP A CA 1
ATOM 1410 C C . TRP A 1 174 ? -17.701 19.601 6.442 1.00 80.31 174 TRP A C 1
ATOM 1412 O O . TRP A 1 174 ? -18.410 20.247 5.677 1.00 80.31 174 TRP A O 1
ATOM 1422 N N . GLN A 1 175 ? -18.102 19.299 7.679 1.00 84.12 175 GLN A N 1
ATOM 1423 C CA . GLN A 1 175 ? -19.390 19.741 8.232 1.00 84.12 175 GLN A CA 1
ATOM 1424 C C . GLN A 1 175 ? -19.505 21.268 8.319 1.00 84.12 175 GLN A C 1
ATOM 1426 O O . GLN A 1 175 ? -20.588 21.809 8.114 1.00 84.12 175 GLN A O 1
ATOM 1431 N N . GLN A 1 176 ? -18.403 21.965 8.604 1.00 79.56 176 GLN A N 1
ATOM 1432 C CA . GLN A 1 176 ? -18.378 23.429 8.636 1.00 79.56 176 GLN A CA 1
ATOM 1433 C C . GLN A 1 176 ? -18.536 24.038 7.237 1.00 79.56 176 GLN A C 1
ATOM 1435 O O . GLN A 1 176 ? -19.280 24.997 7.089 1.00 79.56 176 GLN A O 1
ATOM 1440 N N . HIS A 1 177 ? -17.911 23.445 6.216 1.00 76.75 177 HIS A N 1
ATOM 1441 C CA . HIS A 1 177 ? -17.893 23.986 4.848 1.00 76.75 177 HIS A CA 1
ATOM 1442 C C . HIS A 1 177 ? -19.011 23.444 3.940 1.00 76.75 177 HIS A C 1
ATOM 1444 O O . HIS A 1 177 ? -19.129 23.868 2.799 1.00 76.75 177 HIS A O 1
ATOM 1450 N N . SER A 1 178 ? -19.818 22.488 4.411 1.00 69.62 178 SER A N 1
ATOM 1451 C CA . SER A 1 178 ? -20.999 21.990 3.679 1.00 69.62 178 SER A CA 1
ATOM 1452 C C . SER A 1 178 ? -22.285 22.749 4.035 1.00 69.62 178 SER A C 1
ATOM 1454 O O . SER A 1 178 ? -23.330 22.473 3.455 1.00 69.62 178 SER A O 1
ATOM 1456 N N . ASN A 1 179 ? -22.218 23.655 5.017 1.00 58.22 179 ASN A N 1
ATOM 1457 C CA . ASN A 1 179 ? -23.327 24.496 5.477 1.00 58.22 179 ASN A CA 1
ATOM 1458 C C . ASN A 1 179 ? -23.192 25.966 5.018 1.00 58.22 179 ASN A C 1
ATOM 1460 O O . ASN A 1 179 ? -23.971 26.807 5.466 1.00 58.22 179 ASN A O 1
ATOM 1464 N N . GLU A 1 180 ? -22.210 26.261 4.159 1.00 49.50 180 GLU A N 1
ATOM 1465 C CA . GLU A 1 180 ? -22.028 27.534 3.440 1.00 49.50 180 GLU A CA 1
ATOM 1466 C C . GLU A 1 180 ? -22.499 27.389 1.987 1.00 49.50 180 GLU A C 1
ATOM 1468 O O . GLU A 1 180 ? -23.123 28.348 1.478 1.00 49.50 180 GLU A O 1
#

Secondary structure (DSSP, 8-state):
-----PPP---S-TT-HHHHHHHHHHHH-HHHHHHHHHHHHHHHHHHHHTTTS--PPPHHHHHHHHHHHHHHHHHTPPPPHHHHHHHHHHTT-BTTB--HHHHHHTT--TT-S-HHHHHHHHHHHHHHHHTT-PPPHHHHHHHHT--HHHHHHHHTSHHHHHHHHHHHHHHHHHHHHT--

Sequence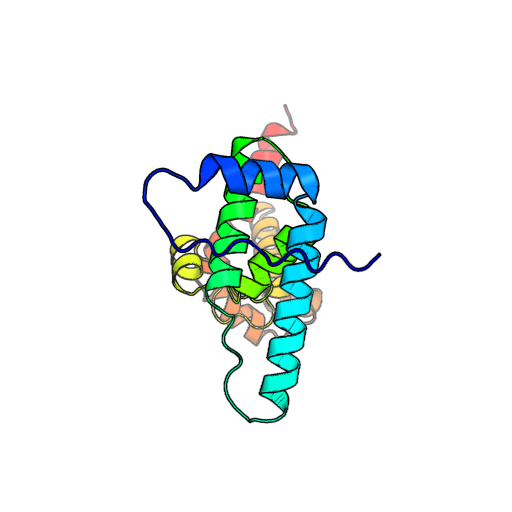 (180 aa):
MNRDSTIPSLLHGPDGIGGELRQYVQTHGVEAIACRLLRELDNERQKVDHQRRESRVPEHIKQWAYVLQAYCRRHRYQPPTELMELTFEALELVEQKPAADLTQRLRLPAGVRDRPGFIEASRRDGEADAAGSPLSVKALADDLGVSRDTIRRWRERPEYNARREFAAMSLRYWQQHSNE